Protein AF-A0A9P9BT85-F1 (afdb_monomer)

Secondary structure (DSSP, 8-state):
-EEEEEE-SS-EEEEEES-HHHHHHHHH-TTS-GGGTBSSS--EE-TT-TTSSPPEEPPHHHHHHHHS---HHHHHHHHHHHSB-

pLDDT: mean 86.99, std 7.25, range [60.41, 92.62]

Nearest PDB structures (foldseek):
  2wbm-assembly1_A  TM=7.645E-01  e=8.125E-03  Methanothermobacter thermautotrophicus str. Delta H

Organism: NCBI:txid1682393

InterPro domains:
  IPR019783 Ribosome maturation protein SDO1/SBDS, N-terminal [PF01172] (1-85)
  IPR036786 Ribosome maturation protein SBDS, N-terminal domain superfamily [G3DSA:3.30.1250.10] (1-85)
  IPR036786 Ribosome maturation protein SBDS, N-terminal domain superfamily [SSF89895] (2-84)

Foldseek 3Di:
DDKWWDDFDQWIKIWAWPDPVLLVVCVVPVVRDPVVTTPDLFIWTDSPVPDPDDTDTQDLVNCCVGPVGSPSVVSVVVSSVRTDD

Solvent-accessible surface area (backbone atoms only — not comparable to full-atom values): 4961 Å² total; per-residue (Å²): 129,50,48,32,43,24,81,55,90,90,50,30,37,38,37,44,29,72,31,70,67,55,47,56,46,29,76,77,39,80,84,55,62,65,78,79,22,34,64,50,98,55,53,28,29,32,84,75,61,56,96,76,69,78,71,43,76,61,49,53,69,57,34,30,72,74,72,72,42,61,52,62,72,61,52,50,51,50,37,69,71,73,27,46,113

Radius of gyration: 12.07 Å; Cα contacts (8 Å, |Δi|>4): 134; chains: 1; bounding box: 28×19×32 Å

Structure (mmCIF, N/CA/C/O backbone):
data_AF-A0A9P9BT85-F1
#
_entry.id   AF-A0A9P9BT85-F1
#
loop_
_atom_site.group_PDB
_atom_site.id
_atom_site.type_symbol
_atom_site.label_atom_id
_atom_site.label_alt_id
_atom_site.label_comp_id
_atom_site.label_asym_id
_atom_site.label_entity_id
_atom_site.label_seq_id
_atom_site.pdbx_PDB_ins_code
_atom_site.Cartn_x
_atom_site.Cartn_y
_atom_site.Cartn_z
_atom_site.occupancy
_atom_site.B_iso_or_equiv
_atom_site.auth_seq_id
_atom_site.auth_comp_id
_atom_site.auth_asym_id
_atom_site.auth_atom_id
_atom_site.pdbx_PDB_model_num
ATOM 1 N N . GLN A 1 1 ? -17.356 3.339 -2.925 1.00 69.19 1 GLN A N 1
ATOM 2 C CA . GLN A 1 1 ? -16.023 2.715 -2.879 1.00 69.19 1 GLN A CA 1
ATOM 3 C C . GLN A 1 1 ? -15.036 3.789 -2.472 1.00 69.19 1 GLN A C 1
ATOM 5 O O . GLN A 1 1 ? -14.974 4.825 -3.129 1.00 69.19 1 GLN A O 1
ATOM 10 N N . THR A 1 2 ? -14.371 3.592 -1.343 1.00 87.81 2 THR A N 1
ATOM 11 C CA . THR A 1 2 ? -13.370 4.528 -0.830 1.00 87.81 2 THR A CA 1
ATOM 12 C C . THR A 1 2 ? -12.042 4.189 -1.494 1.00 87.81 2 THR A C 1
ATOM 14 O O . THR A 1 2 ? -11.750 3.012 -1.688 1.00 87.81 2 THR A O 1
ATOM 17 N N . LYS A 1 3 ? -11.236 5.177 -1.876 1.00 88.25 3 LYS A N 1
ATOM 18 C CA . LYS A 1 3 ? -9.917 4.921 -2.464 1.00 88.25 3 LYS A CA 1
ATOM 19 C C . LYS A 1 3 ? -8.865 5.723 -1.725 1.00 88.25 3 LYS A C 1
ATOM 21 O O . LYS A 1 3 ? -9.094 6.883 -1.433 1.00 88.25 3 LYS A O 1
ATOM 26 N N . VAL A 1 4 ? -7.729 5.105 -1.450 1.00 90.81 4 VAL A N 1
ATOM 27 C CA . VAL A 1 4 ? -6.561 5.787 -0.903 1.00 90.81 4 VAL A CA 1
ATOM 28 C C . VAL A 1 4 ? -5.640 6.092 -2.061 1.00 90.81 4 VAL A C 1
ATOM 30 O O . VAL A 1 4 ? -5.187 5.174 -2.742 1.00 90.81 4 VAL A O 1
ATOM 33 N N . HIS A 1 5 ? -5.385 7.372 -2.300 1.00 90.31 5 HIS A N 1
ATOM 34 C CA . HIS A 1 5 ? -4.428 7.834 -3.294 1.00 90.31 5 HIS A CA 1
ATOM 35 C C . HIS A 1 5 ? -3.125 8.225 -2.610 1.00 90.31 5 HIS A C 1
ATOM 37 O O . HIS A 1 5 ? -3.101 9.037 -1.686 1.00 90.31 5 HIS A O 1
ATOM 43 N N . TYR A 1 6 ? -2.029 7.645 -3.075 1.00 91.69 6 TYR A N 1
ATOM 44 C CA . TYR A 1 6 ? -0.686 8.001 -2.667 1.00 91.69 6 TYR A CA 1
ATOM 45 C C . TYR A 1 6 ? 0.083 8.517 -3.874 1.00 91.69 6 TYR A C 1
ATOM 47 O O . TYR A 1 6 ? 0.258 7.822 -4.876 1.00 91.69 6 TYR A O 1
ATOM 55 N N . LYS A 1 7 ? 0.550 9.756 -3.760 1.00 90.56 7 LYS A N 1
ATOM 56 C CA . LYS A 1 7 ? 1.384 10.388 -4.771 1.00 90.56 7 LYS A CA 1
ATOM 57 C C . LYS A 1 7 ? 2.838 9.991 -4.529 1.00 90.56 7 LYS A C 1
ATOM 59 O O . LYS A 1 7 ? 3.450 10.464 -3.569 1.00 90.56 7 LYS A O 1
ATOM 64 N N . GLY A 1 8 ? 3.355 9.102 -5.371 1.00 86.81 8 GLY A N 1
ATOM 65 C CA . GLY A 1 8 ? 4.755 8.701 -5.358 1.00 86.81 8 GLY A CA 1
ATOM 66 C C . GLY A 1 8 ? 5.668 9.754 -5.992 1.00 86.81 8 GLY A C 1
ATOM 67 O O . GLY A 1 8 ? 5.269 10.902 -6.222 1.00 86.81 8 GLY A O 1
ATOM 68 N N . LYS A 1 9 ? 6.925 9.387 -6.248 1.00 85.19 9 LYS A N 1
ATOM 69 C CA . LYS A 1 9 ? 7.885 10.269 -6.930 1.00 85.19 9 LYS A CA 1
ATOM 70 C C . LYS A 1 9 ? 7.662 10.211 -8.435 1.00 85.19 9 LYS A C 1
ATOM 72 O O . LYS A 1 9 ? 7.479 11.246 -9.083 1.00 85.19 9 LYS A O 1
ATOM 77 N N . GLU A 1 10 ? 7.681 9.005 -8.988 1.00 83.94 10 GLU A N 1
ATOM 78 C CA . GLU A 1 10 ? 7.531 8.778 -10.421 1.00 83.94 10 GLU A CA 1
ATOM 79 C C . GLU A 1 10 ? 6.125 8.334 -10.804 1.00 83.94 10 GLU A C 1
ATOM 81 O O . GLU A 1 10 ? 5.671 8.729 -11.877 1.00 83.94 10 GLU A O 1
ATOM 86 N N . GLU A 1 11 ? 5.412 7.629 -9.926 1.00 88.38 11 GLU A N 1
ATOM 87 C CA . GLU A 1 11 ? 4.093 7.070 -10.223 1.00 88.38 11 GLU A CA 1
ATOM 88 C C . GLU A 1 11 ? 3.084 7.341 -9.097 1.00 88.38 11 GLU A C 1
ATOM 90 O O . GLU A 1 11 ? 3.436 7.519 -7.931 1.00 88.38 11 GLU A O 1
ATOM 95 N N . ASP A 1 12 ? 1.804 7.376 -9.454 1.00 89.88 12 ASP A N 1
ATOM 96 C CA . ASP A 1 12 ? 0.704 7.591 -8.516 1.00 89.88 12 ASP A CA 1
ATOM 97 C C . ASP A 1 12 ? -0.003 6.269 -8.241 1.00 89.88 12 ASP A C 1
ATOM 99 O O . ASP A 1 12 ? -0.447 5.601 -9.178 1.00 89.88 12 ASP A O 1
ATOM 103 N N . PHE A 1 13 ? -0.169 5.949 -6.961 1.00 91.00 13 PHE A N 1
ATOM 104 C CA . PHE A 1 13 ? -0.689 4.674 -6.491 1.00 91.00 13 PHE A CA 1
ATOM 105 C C . PHE A 1 13 ? -2.075 4.826 -5.881 1.00 91.00 13 PHE A C 1
ATOM 107 O O . PHE A 1 13 ? -2.348 5.778 -5.148 1.00 91.00 13 PHE A O 1
ATOM 114 N N . ILE A 1 14 ? -2.956 3.872 -6.159 1.00 90.62 14 ILE A N 1
ATOM 115 C CA . ILE A 1 14 ? -4.312 3.831 -5.626 1.00 90.62 14 ILE A CA 1
ATOM 116 C C . ILE A 1 14 ? -4.605 2.451 -5.054 1.00 90.62 14 ILE A C 1
ATOM 118 O O . ILE A 1 14 ? -4.310 1.425 -5.664 1.00 90.62 14 ILE A O 1
ATOM 122 N N . ILE A 1 15 ? -5.238 2.439 -3.884 1.00 91.06 15 ILE A N 1
ATOM 123 C CA . ILE A 1 15 ? -5.798 1.235 -3.270 1.00 91.06 15 ILE A CA 1
ATOM 124 C C . ILE A 1 15 ? -7.278 1.465 -3.017 1.00 91.06 15 ILE A C 1
ATOM 126 O O . ILE A 1 15 ? -7.680 2.523 -2.534 1.00 91.06 15 ILE A O 1
ATOM 130 N N . PHE A 1 16 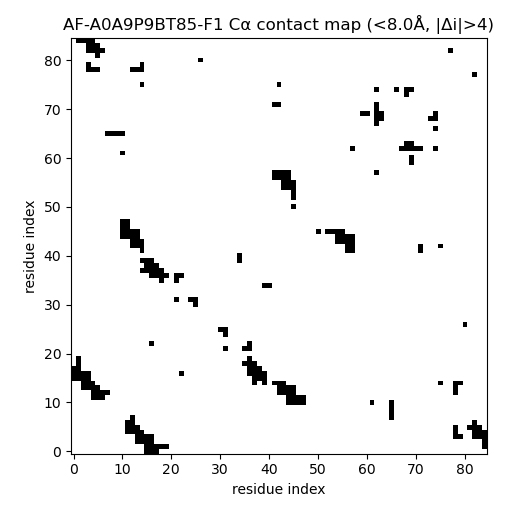? -8.095 0.465 -3.326 1.00 89.94 16 PHE A N 1
ATOM 131 C CA . PHE A 1 16 ? -9.527 0.509 -3.065 1.00 89.94 16 PHE A CA 1
ATOM 132 C C . PHE A 1 16 ? -9.839 -0.126 -1.718 1.00 89.94 16 PHE A C 1
ATOM 134 O O . P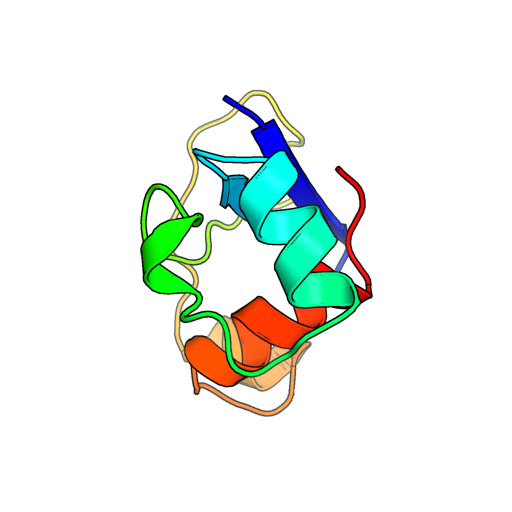HE A 1 16 ? -9.430 -1.252 -1.436 1.00 89.94 16 PHE A O 1
ATOM 141 N N . LEU A 1 17 ? -10.594 0.600 -0.906 1.00 90.56 17 LEU A N 1
ATOM 142 C CA . LEU A 1 17 ? -11.114 0.149 0.370 1.00 90.56 17 LEU A CA 1
ATOM 143 C C . LEU A 1 17 ? -12.606 -0.158 0.229 1.00 90.56 17 LEU A C 1
ATOM 145 O O . LEU A 1 17 ? -13.377 0.674 -0.267 1.00 90.56 17 LEU A O 1
ATOM 149 N N . ASP A 1 18 ? -13.000 -1.335 0.704 1.00 90.25 18 ASP A N 1
ATOM 150 C CA . ASP A 1 18 ? -14.408 -1.699 0.866 1.00 90.25 18 ASP A CA 1
ATOM 151 C C . ASP A 1 18 ? -14.974 -1.167 2.184 1.00 90.25 18 ASP A C 1
ATOM 153 O O . ASP A 1 18 ? -16.128 -0.743 2.222 1.00 90.25 18 ASP A O 1
ATOM 157 N N . ASP A 1 19 ? -14.152 -1.103 3.237 1.00 89.25 19 ASP A N 1
ATOM 158 C CA . ASP A 1 19 ? -14.600 -0.708 4.572 1.00 89.25 19 ASP A CA 1
ATOM 159 C C . ASP A 1 19 ? -13.689 0.368 5.195 1.00 89.25 19 ASP A C 1
ATOM 161 O O . ASP A 1 19 ? -12.545 0.131 5.594 1.00 89.25 19 ASP A O 1
ATOM 165 N N . LEU A 1 20 ? -14.216 1.594 5.285 1.00 88.62 20 LEU A N 1
ATOM 166 C CA . LEU A 1 20 ? -13.518 2.731 5.895 1.00 88.62 20 LEU A CA 1
ATOM 167 C C . LEU A 1 20 ? -13.413 2.588 7.423 1.00 88.62 20 LEU A C 1
ATOM 169 O O . LEU A 1 20 ? -12.456 3.074 8.026 1.00 88.62 20 LEU A O 1
ATOM 173 N N . GLU A 1 21 ? -14.397 1.969 8.073 1.00 89.88 21 GLU A N 1
ATOM 174 C CA . GLU A 1 21 ? -14.401 1.805 9.527 1.00 89.88 21 GLU A CA 1
ATOM 175 C C . GLU A 1 21 ? -13.327 0.808 9.956 1.00 89.88 21 GLU A C 1
ATOM 177 O O . GLU A 1 21 ? -12.590 1.061 10.912 1.00 89.88 21 GLU A O 1
ATOM 182 N N . ALA A 1 22 ? -13.185 -0.289 9.214 1.00 89.75 22 ALA A N 1
ATOM 183 C CA . ALA A 1 22 ? -12.117 -1.255 9.412 1.00 89.75 22 ALA A CA 1
ATOM 184 C C . ALA A 1 22 ? -10.733 -0.653 9.117 1.00 89.75 22 ALA A C 1
ATOM 186 O O . ALA A 1 22 ? -9.806 -0.898 9.887 1.00 89.75 22 ALA A O 1
ATOM 187 N N . TYR A 1 23 ? -10.602 0.215 8.106 1.00 90.31 23 TYR A N 1
ATOM 188 C CA . TYR A 1 23 ? -9.375 0.993 7.887 1.00 90.31 23 TYR A CA 1
ATOM 189 C C . TYR A 1 23 ? -9.046 1.916 9.072 1.00 90.31 23 TYR A C 1
ATOM 191 O O . TYR A 1 23 ? -7.916 1.917 9.556 1.00 90.31 23 TYR A O 1
ATOM 199 N N . LYS A 1 24 ? -10.025 2.661 9.603 1.00 89.88 24 LYS A N 1
ATOM 200 C CA . LYS A 1 24 ? -9.827 3.513 10.793 1.00 89.88 24 LYS A CA 1
ATOM 201 C C . LYS A 1 24 ? -9.445 2.700 12.031 1.00 89.88 24 LYS A C 1
ATOM 203 O O . LYS A 1 24 ? -8.594 3.126 12.811 1.00 89.88 24 LYS A O 1
ATOM 208 N N . LYS A 1 25 ? -10.045 1.518 12.207 1.00 91.50 25 LYS A N 1
AT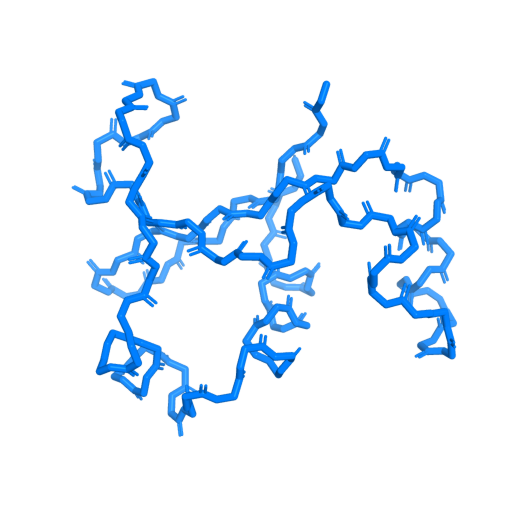OM 209 C CA . LYS A 1 25 ? -9.632 0.566 13.247 1.00 91.50 25 LYS A CA 1
ATOM 210 C C . LYS A 1 25 ? -8.198 0.115 13.019 1.00 91.50 25 LYS A C 1
ATOM 212 O O . LYS A 1 25 ? -7.421 0.182 13.959 1.00 91.50 25 LYS A O 1
ATOM 217 N N . TRP A 1 26 ? -7.832 -0.244 11.789 1.00 92.06 26 TRP A N 1
ATOM 218 C CA . TRP A 1 26 ? -6.472 -0.642 11.434 1.00 92.06 26 TRP A CA 1
ATOM 219 C C . TRP A 1 26 ? -5.432 0.458 11.697 1.00 92.06 26 TRP A C 1
ATOM 221 O O . TRP A 1 26 ? -4.328 0.176 12.158 1.00 92.06 26 TRP A O 1
ATOM 231 N N . GLN A 1 27 ? -5.780 1.728 11.466 1.00 88.06 27 GLN A N 1
ATOM 232 C CA . GLN A 1 27 ? -4.909 2.858 11.807 1.00 88.06 27 GLN A CA 1
ATOM 233 C C . GLN A 1 27 ? -4.565 2.900 13.305 1.00 88.06 27 GLN A C 1
ATOM 235 O O . GLN A 1 27 ? -3.463 3.317 13.652 1.00 88.06 27 GLN A O 1
ATOM 240 N N . SER A 1 28 ? -5.478 2.453 14.174 1.00 89.31 28 SER A N 1
ATOM 241 C CA . SER A 1 28 ? -5.255 2.366 15.626 1.00 89.31 28 SER A CA 1
ATOM 242 C C . SER A 1 28 ? -4.699 1.006 16.070 1.00 89.31 28 SER A C 1
ATOM 244 O O . SER A 1 28 ? -3.918 0.945 17.015 1.00 89.31 28 SER A O 1
ATOM 246 N N . ASP A 1 29 ? -5.087 -0.077 15.395 1.00 89.12 29 ASP A N 1
ATOM 247 C CA . ASP A 1 29 ? -4.733 -1.461 15.703 1.00 89.12 29 ASP A CA 1
ATOM 248 C C . ASP A 1 29 ? -4.234 -2.189 14.446 1.00 89.12 29 ASP A C 1
ATOM 250 O O . ASP A 1 29 ? -5.002 -2.625 13.587 1.00 89.12 29 ASP A O 1
ATOM 254 N N . LYS A 1 30 ? -2.914 -2.364 14.347 1.00 85.19 30 LYS A N 1
ATOM 255 C CA . LYS A 1 30 ? -2.265 -2.999 13.189 1.00 85.19 30 LYS A CA 1
ATOM 256 C C . LYS A 1 30 ? -2.451 -4.524 13.129 1.00 85.19 30 LYS A C 1
ATOM 258 O O . LYS A 1 30 ? -1.901 -5.147 12.223 1.00 85.19 30 LYS A O 1
ATOM 263 N N . SER A 1 31 ? -3.203 -5.131 14.053 1.00 88.06 31 SER A N 1
ATOM 264 C CA . SER A 1 31 ? -3.504 -6.572 14.045 1.00 88.06 31 SER A CA 1
ATOM 265 C C . SER A 1 31 ? -4.641 -6.918 13.081 1.00 88.06 31 SER A C 1
ATOM 267 O O . SER A 1 31 ? -4.830 -8.089 12.750 1.00 88.06 31 SER A O 1
ATOM 269 N N . VAL A 1 32 ? -5.407 -5.919 12.625 1.00 88.12 32 VAL A N 1
ATOM 270 C CA . VAL A 1 32 ? -6.474 -6.107 11.635 1.00 88.12 32 VAL A CA 1
ATOM 271 C C . VAL A 1 32 ? -5.862 -6.501 10.280 1.00 88.12 32 VAL A C 1
ATOM 273 O O . VAL A 1 32 ? -5.040 -5.754 9.746 1.00 88.12 32 VAL A O 1
ATOM 276 N N . PRO A 1 33 ? -6.264 -7.637 9.677 1.00 88.94 33 PRO A N 1
ATOM 277 C CA . PRO A 1 33 ? -5.774 -8.034 8.364 1.00 88.94 33 PRO A CA 1
ATOM 278 C C . PRO A 1 33 ? -6.188 -7.033 7.286 1.00 88.94 33 PRO A C 1
ATOM 280 O O . PRO A 1 33 ? -7.356 -6.668 7.172 1.00 88.94 33 PRO A O 1
ATOM 283 N N . LEU A 1 34 ? -5.239 -6.652 6.440 1.00 88.75 34 LEU A N 1
ATOM 284 C CA . LEU A 1 34 ? -5.462 -5.751 5.309 1.00 88.75 34 LEU A CA 1
ATOM 285 C C . LEU A 1 34 ? -6.545 -6.278 4.343 1.00 88.75 34 LEU A C 1
ATOM 287 O O . LEU A 1 34 ? -7.419 -5.534 3.906 1.00 88.75 34 LEU A O 1
ATOM 291 N N . ALA A 1 35 ? -6.559 -7.591 4.094 1.00 87.06 35 ALA A N 1
ATOM 292 C CA . ALA A 1 35 ? -7.553 -8.261 3.249 1.00 87.06 35 ALA A CA 1
ATOM 293 C C . ALA A 1 35 ? -9.008 -8.135 3.747 1.00 87.06 35 ALA A C 1
ATOM 295 O O . ALA A 1 35 ? -9.931 -8.458 3.008 1.00 87.06 35 ALA A O 1
ATOM 296 N N . HIS A 1 36 ? -9.229 -7.692 4.989 1.00 87.38 36 HIS A N 1
ATOM 297 C CA . HIS A 1 36 ? -10.570 -7.544 5.558 1.00 87.38 36 HIS A CA 1
ATOM 298 C C . HIS A 1 36 ? -11.271 -6.252 5.117 1.00 87.38 36 HIS A C 1
ATOM 300 O O . HIS A 1 36 ? -12.491 -6.166 5.210 1.00 87.38 36 HIS A O 1
ATOM 306 N N . PHE A 1 37 ? -10.510 -5.244 4.682 1.00 89.69 37 PHE A N 1
ATOM 307 C CA . PHE A 1 37 ? -11.044 -3.919 4.352 1.00 89.69 37 PHE A CA 1
ATOM 308 C C . PHE A 1 37 ? -10.552 -3.365 3.013 1.00 8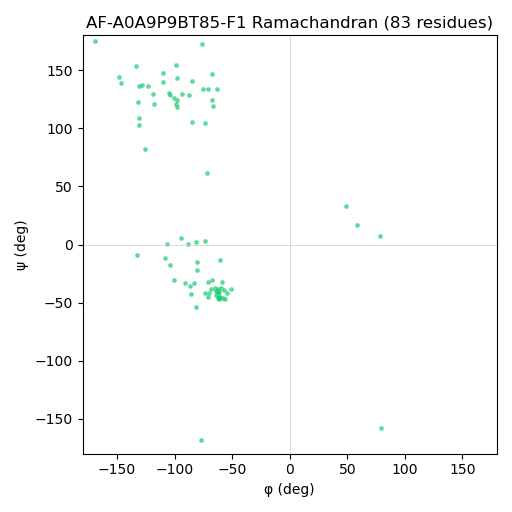9.69 37 PHE A C 1
ATOM 310 O O . PHE A 1 37 ? -11.074 -2.356 2.536 1.00 89.69 37 PHE A O 1
ATOM 317 N N . ILE A 1 38 ? -9.572 -4.020 2.391 1.00 90.38 38 ILE A N 1
ATOM 318 C CA . ILE A 1 38 ? -9.110 -3.733 1.035 1.00 90.38 38 ILE A CA 1
ATOM 319 C C . ILE A 1 38 ? -9.951 -4.535 0.039 1.00 90.38 38 ILE A C 1
ATOM 321 O O . ILE A 1 38 ? -10.070 -5.750 0.164 1.00 90.38 38 ILE A O 1
ATOM 325 N N . SER A 1 39 ? -10.489 -3.852 -0.971 1.00 85.56 39 SER A N 1
ATOM 326 C CA . SER A 1 39 ? -11.43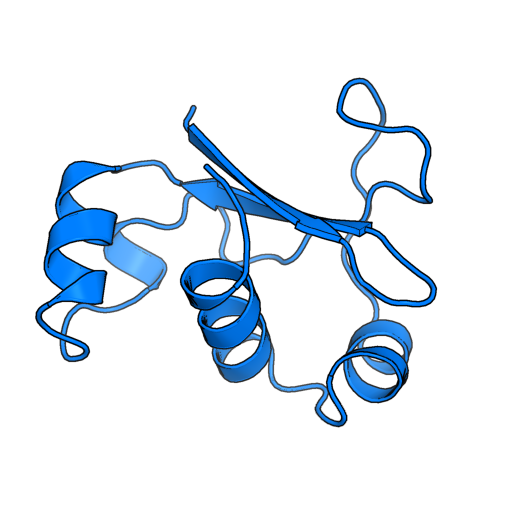6 -4.428 -1.933 1.00 85.56 39 SER A CA 1
ATOM 327 C C . SER A 1 39 ? -10.791 -5.384 -2.931 1.00 85.56 39 SER A C 1
ATOM 329 O O . SER A 1 39 ? -11.297 -6.465 -3.223 1.00 85.56 39 SER A O 1
ATOM 331 N N . ALA A 1 40 ? -9.615 -5.011 -3.422 1.00 79.62 40 ALA A N 1
ATOM 332 C CA . ALA A 1 40 ? -8.751 -5.879 -4.198 1.00 79.62 40 ALA A CA 1
ATOM 333 C C . ALA A 1 40 ? -7.361 -5.745 -3.599 1.00 79.62 40 ALA A C 1
ATOM 335 O O . ALA A 1 40 ? -6.849 -4.630 -3.515 1.00 79.62 40 ALA A O 1
ATOM 336 N N . PHE A 1 41 ? -6.772 -6.858 -3.162 1.00 83.19 41 PHE A N 1
ATOM 337 C CA . PHE A 1 41 ? -5.413 -6.904 -2.619 1.00 83.19 41 PHE A CA 1
ATOM 338 C C . PHE A 1 41 ? -4.384 -6.707 -3.743 1.00 83.19 41 PHE A C 1
ATOM 340 O O . PHE A 1 41 ? -3.643 -7.612 -4.105 1.00 83.19 41 PHE A O 1
ATOM 347 N N . LYS A 1 42 ? -4.465 -5.544 -4.382 1.00 86.12 42 LYS A N 1
ATOM 348 C CA . LYS A 1 42 ? -3.775 -5.134 -5.596 1.00 86.12 42 LYS A CA 1
ATOM 349 C C . LYS A 1 42 ? -3.491 -3.649 -5.482 1.00 86.12 42 LYS A C 1
ATOM 351 O O . LYS A 1 42 ? -4.331 -2.871 -5.023 1.00 86.12 42 LYS A O 1
ATOM 356 N N . ILE A 1 43 ? -2.300 -3.274 -5.916 1.00 90.62 43 ILE A N 1
ATOM 357 C CA . ILE A 1 43 ? -1.861 -1.888 -5.952 1.00 90.62 43 ILE A CA 1
ATOM 358 C C . ILE A 1 43 ? -2.067 -1.406 -7.379 1.00 90.62 43 ILE A C 1
ATOM 360 O O . ILE A 1 43 ? -1.509 -1.974 -8.315 1.00 90.62 43 ILE A O 1
ATOM 364 N N . PHE A 1 44 ? -2.871 -0.364 -7.541 1.00 90.62 44 PHE A N 1
ATOM 365 C CA . PHE A 1 44 ? -3.150 0.202 -8.848 1.00 90.62 44 PHE A CA 1
ATOM 366 C C . PHE A 1 44 ? -2.278 1.422 -9.104 1.00 90.62 44 PHE A C 1
ATOM 368 O O . PHE A 1 44 ? -2.056 2.219 -8.194 1.00 90.62 44 PHE A O 1
ATOM 375 N N . ILE A 1 45 ? -1.833 1.603 -10.341 1.00 90.06 45 ILE A N 1
ATOM 376 C CA . ILE A 1 45 ? -1.155 2.813 -10.802 1.00 90.06 45 ILE A CA 1
ATOM 377 C C . ILE A 1 45 ? -2.043 3.586 -11.772 1.00 90.06 45 ILE A C 1
ATOM 379 O O . ILE A 1 45 ? -2.844 3.008 -12.505 1.00 90.06 45 ILE A O 1
ATOM 383 N N . THR A 1 46 ? -1.921 4.914 -11.756 1.00 85.12 46 THR A N 1
ATOM 384 C CA . THR A 1 46 ? -2.717 5.798 -12.634 1.00 85.12 46 THR A CA 1
ATOM 385 C C . THR A 1 46 ? -1.925 6.417 -13.779 1.00 85.12 46 THR A C 1
ATOM 387 O O . THR A 1 46 ? -2.478 7.226 -14.520 1.00 85.12 46 THR A O 1
ATOM 390 N N . HIS A 1 47 ? -0.627 6.116 -13.903 1.00 80.50 47 HIS A N 1
ATOM 391 C CA . HIS A 1 47 ? 0.274 6.742 -14.883 1.00 80.50 47 HIS A CA 1
ATOM 392 C C . HIS A 1 47 ? 0.186 8.280 -14.909 1.00 80.50 47 HIS A C 1
ATOM 394 O O . HIS A 1 47 ? 0.267 8.908 -15.966 1.00 80.50 47 HIS A O 1
ATOM 400 N N . LYS A 1 48 ? -0.065 8.900 -13.744 1.00 72.12 48 LYS A N 1
ATOM 401 C CA . LYS A 1 48 ? -0.301 10.347 -13.586 1.00 72.12 48 LYS A CA 1
ATOM 402 C C . LYS A 1 48 ? -1.489 10.900 -14.393 1.00 72.12 48 LYS A C 1
ATOM 404 O O . LYS A 1 48 ? -1.619 12.115 -14.532 1.00 72.12 48 LY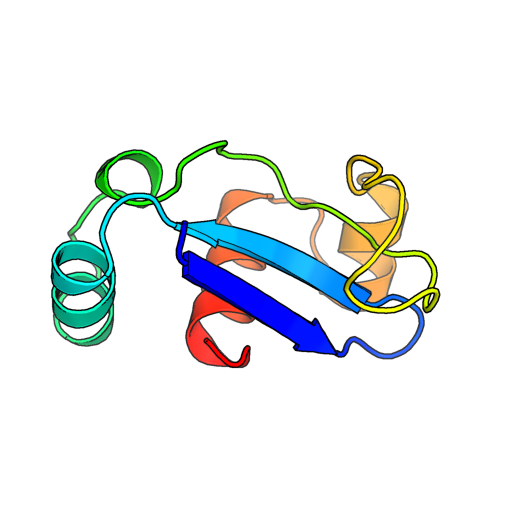S A O 1
ATOM 409 N N . GLN A 1 49 ? -2.395 10.047 -14.877 1.00 67.81 49 GLN A N 1
ATOM 410 C CA . GLN A 1 49 ? -3.637 10.453 -15.549 1.00 67.81 49 GLN A CA 1
ATOM 411 C C . GLN A 1 49 ? -4.759 10.832 -14.566 1.00 67.81 49 GLN A C 1
ATOM 413 O O . GLN A 1 49 ? -5.854 11.217 -14.975 1.00 67.81 49 GLN A O 1
ATOM 418 N N . GLY A 1 50 ? -4.486 10.792 -13.260 1.00 62.78 50 GLY A N 1
ATOM 419 C CA . GLY A 1 50 ? -5.430 11.180 -12.220 1.00 62.78 50 GLY A CA 1
ATOM 420 C C . GLY A 1 50 ? -6.465 10.094 -11.921 1.00 62.78 50 GLY A C 1
ATOM 421 O O . GLY A 1 50 ? -6.257 8.906 -12.139 1.00 62.78 50 GLY A O 1
ATOM 422 N N . ASN A 1 51 ? -7.599 10.498 -11.351 1.00 60.41 51 ASN A N 1
ATOM 423 C CA . ASN A 1 51 ? -8.584 9.578 -10.779 1.00 60.41 51 ASN A CA 1
ATOM 424 C C . ASN A 1 51 ? -9.648 9.051 -11.759 1.00 60.41 51 ASN A C 1
ATOM 426 O O . ASN A 1 51 ? -10.548 8.330 -11.321 1.00 60.41 51 ASN A O 1
ATOM 430 N N . GLN A 1 52 ? -9.589 9.448 -13.029 1.00 60.44 52 GLN A N 1
ATOM 431 C CA . GLN A 1 52 ? -10.546 9.080 -14.072 1.00 60.44 52 GLN A CA 1
ATOM 432 C C . GLN A 1 52 ? -9.772 8.472 -15.245 1.00 60.44 52 GLN A C 1
ATOM 434 O O . GLN A 1 52 ? -9.437 9.160 -16.202 1.00 60.44 52 GLN A O 1
ATOM 439 N N . GLY A 1 53 ? -9.448 7.185 -15.139 1.00 66.19 53 GLY A N 1
ATOM 440 C CA . GLY A 1 53 ? -8.653 6.470 -16.132 1.00 66.19 53 GLY A CA 1
ATOM 441 C C . GLY A 1 53 ? -8.667 4.966 -15.892 1.00 66.19 53 GLY A C 1
ATOM 442 O O . GLY A 1 53 ? -9.254 4.487 -14.919 1.00 66.19 53 GLY A O 1
ATOM 443 N N . GLN A 1 54 ? -8.045 4.226 -16.806 1.00 71.44 54 GLN A N 1
ATOM 444 C CA . GLN A 1 54 ? -7.795 2.804 -16.615 1.00 71.44 54 GLN A CA 1
ATOM 445 C C . GLN A 1 54 ? -6.711 2.651 -15.544 1.00 71.44 54 GLN A C 1
ATOM 447 O O . GLN A 1 54 ? -5.729 3.390 -15.534 1.00 71.44 54 GLN A O 1
ATOM 452 N N . PHE A 1 55 ? -6.949 1.746 -14.604 1.00 82.81 55 PHE A N 1
ATOM 453 C CA . PHE A 1 55 ? -6.000 1.440 -13.549 1.00 82.81 55 PHE A CA 1
ATOM 454 C C . PHE A 1 55 ? -5.232 0.190 -13.943 1.00 82.81 55 PHE A C 1
ATOM 456 O O . PHE A 1 55 ? -5.848 -0.852 -14.183 1.00 82.81 55 PHE A O 1
ATOM 463 N N . ASP A 1 56 ? -3.911 0.299 -13.974 1.00 86.75 56 ASP A N 1
ATOM 464 C CA . ASP A 1 56 ? -3.025 -0.832 -14.218 1.00 86.75 56 ASP A CA 1
ATOM 465 C C . ASP A 1 56 ? -2.468 -1.371 -12.904 1.00 86.75 56 ASP A C 1
ATOM 467 O O . ASP A 1 56 ? -2.401 -0.668 -11.895 1.00 86.75 56 ASP A O 1
ATOM 471 N N . ASP A 1 57 ? -2.105 -2.648 -12.904 1.00 89.38 57 ASP A N 1
ATOM 472 C CA . ASP A 1 57 ? -1.497 -3.302 -11.749 1.00 89.38 57 ASP A CA 1
ATOM 473 C C . ASP A 1 57 ? -0.031 -2.858 -11.620 1.00 89.38 57 ASP A C 1
ATOM 475 O O . ASP A 1 57 ? 0.718 -2.817 -12.605 1.00 89.38 57 ASP A O 1
ATOM 479 N N . ALA A 1 58 ? 0.389 -2.496 -10.409 1.00 89.94 58 ALA A N 1
ATOM 480 C CA . ALA A 1 58 ? 1.749 -2.049 -10.166 1.00 89.94 58 ALA A CA 1
ATOM 481 C C . ALA A 1 58 ? 2.740 -3.203 -10.378 1.00 89.94 58 ALA A C 1
ATOM 483 O O . ALA A 1 58 ? 2.736 -4.209 -9.670 1.00 89.94 58 ALA A O 1
ATOM 484 N N . SER A 1 59 ? 3.660 -3.039 -11.326 1.00 91.12 59 SER A N 1
ATOM 485 C CA . SER A 1 59 ? 4.726 -4.019 -11.536 1.00 91.12 59 SER A CA 1
ATOM 486 C C . SER A 1 59 ? 5.700 -4.035 -10.355 1.00 91.12 59 SER A C 1
ATOM 488 O O . SER A 1 59 ? 6.027 -2.988 -9.801 1.00 91.12 59 SER A O 1
ATOM 490 N N . LYS A 1 60 ? 6.267 -5.205 -10.023 1.00 91.06 60 LYS A N 1
ATOM 491 C CA . LYS A 1 60 ? 7.277 -5.347 -8.949 1.00 91.06 60 LYS A CA 1
ATOM 492 C C . LYS A 1 60 ? 8.440 -4.360 -9.078 1.00 91.06 60 LYS A C 1
ATOM 494 O O . LYS A 1 60 ? 8.880 -3.805 -8.081 1.00 91.06 60 LYS A O 1
ATOM 499 N N . ALA A 1 61 ? 8.890 -4.104 -10.308 1.00 91.19 61 ALA A N 1
ATOM 500 C CA . ALA A 1 61 ? 9.934 -3.123 -10.586 1.00 91.19 61 ALA A CA 1
ATOM 501 C C . ALA A 1 61 ? 9.514 -1.694 -10.200 1.00 91.19 61 ALA A C 1
ATOM 503 O O . ALA A 1 61 ? 10.315 -0.949 -9.646 1.00 91.19 61 ALA A O 1
ATOM 504 N N . THR A 1 62 ? 8.263 -1.308 -10.458 1.00 90.56 62 THR A N 1
ATOM 505 C CA . THR A 1 62 ? 7.713 -0.012 -10.038 1.00 90.56 62 THR A CA 1
ATOM 506 C C . THR A 1 62 ? 7.676 0.086 -8.516 1.00 90.56 62 THR A C 1
ATOM 508 O O . THR A 1 62 ? 8.098 1.094 -7.958 1.00 90.56 62 THR A O 1
ATOM 511 N N . LEU A 1 63 ? 7.241 -0.985 -7.844 1.00 92.06 63 LEU A N 1
ATOM 512 C CA . LEU A 1 63 ? 7.202 -1.049 -6.383 1.00 92.06 63 LEU A CA 1
ATOM 513 C C . LEU A 1 63 ? 8.602 -0.913 -5.762 1.00 92.06 63 LEU A C 1
ATOM 515 O O . LEU A 1 63 ? 8.800 -0.091 -4.870 1.00 92.06 63 LEU A O 1
ATOM 519 N N . GLU A 1 64 ? 9.593 -1.644 -6.278 1.00 91.81 64 GLU A N 1
ATOM 520 C CA . GLU A 1 64 ? 10.980 -1.548 -5.805 1.00 91.81 64 GLU A CA 1
ATOM 521 C C . GLU A 1 64 ? 11.594 -0.167 -6.047 1.00 91.81 64 GLU A C 1
ATOM 523 O O . GLU A 1 64 ? 12.272 0.346 -5.161 1.00 91.81 64 GLU A O 1
ATOM 528 N N . ASN A 1 65 ? 11.340 0.470 -7.194 1.00 90.94 65 ASN A N 1
ATOM 529 C CA . ASN A 1 65 ? 11.878 1.807 -7.467 1.00 90.94 65 ASN A CA 1
ATOM 530 C C . ASN A 1 65 ? 11.249 2.891 -6.572 1.00 90.94 65 ASN A C 1
ATOM 532 O O . ASN A 1 65 ? 11.950 3.789 -6.103 1.00 90.94 65 ASN A O 1
ATOM 536 N N . GLU A 1 66 ? 9.946 2.799 -6.298 1.00 90.31 66 GLU A N 1
ATOM 537 C CA . GLU A 1 66 ? 9.216 3.827 -5.546 1.00 90.31 66 GLU A CA 1
ATOM 538 C C . GLU A 1 66 ? 9.303 3.635 -4.027 1.00 9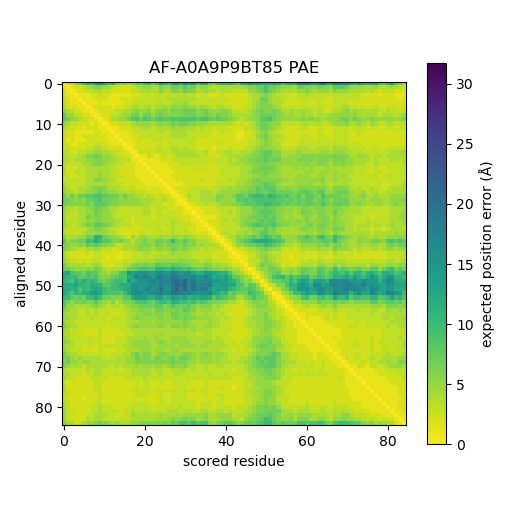0.31 66 GLU A C 1
ATOM 540 O O . GLU A 1 66 ? 9.515 4.600 -3.284 1.00 90.31 66 GLU A O 1
ATOM 545 N N . PHE A 1 67 ? 9.174 2.391 -3.560 1.00 91.00 67 PHE A N 1
ATOM 546 C CA . PHE A 1 67 ? 9.110 2.042 -2.138 1.00 91.00 67 PHE A CA 1
ATOM 547 C C . PHE A 1 67 ? 10.371 1.340 -1.621 1.00 91.00 67 PHE A C 1
ATOM 549 O O . PHE A 1 67 ? 10.530 1.202 -0.410 1.00 91.00 67 PHE A O 1
ATOM 556 N N . GLY A 1 68 ? 11.279 0.904 -2.500 1.00 90.44 68 GLY A N 1
ATOM 557 C CA . GLY A 1 68 ? 12.461 0.123 -2.115 1.00 90.44 68 GLY A CA 1
ATOM 558 C C . GLY A 1 68 ? 12.166 -1.354 -1.835 1.00 90.44 68 GLY A C 1
ATOM 559 O O . GLY A 1 68 ? 13.043 -2.068 -1.355 1.00 90.44 68 GLY A O 1
ATOM 560 N N . THR A 1 69 ? 10.940 -1.817 -2.099 1.00 92.06 69 THR A N 1
ATOM 561 C CA . THR A 1 69 ? 10.495 -3.196 -1.868 1.00 92.06 69 THR A CA 1
ATOM 562 C C . THR A 1 69 ? 9.455 -3.614 -2.906 1.00 92.06 69 THR A C 1
ATOM 564 O O . THR A 1 69 ? 8.618 -2.810 -3.307 1.00 92.06 69 THR A O 1
ATOM 567 N N . SER A 1 70 ? 9.476 -4.881 -3.326 1.00 90.19 70 SER A N 1
ATOM 568 C CA . SER A 1 70 ? 8.420 -5.492 -4.152 1.00 90.19 70 SER A CA 1
ATOM 569 C C . SER A 1 70 ? 7.369 -6.231 -3.321 1.00 90.19 70 SER A C 1
ATOM 571 O O . SER A 1 70 ? 6.486 -6.882 -3.878 1.00 90.19 70 SER A O 1
ATOM 573 N N . GLY A 1 71 ? 7.453 -6.143 -1.989 1.00 90.38 71 GLY A N 1
ATOM 574 C CA . GLY A 1 71 ? 6.471 -6.718 -1.078 1.00 90.38 71 GLY A CA 1
ATOM 575 C C . GLY A 1 71 ? 5.177 -5.908 -1.070 1.00 90.38 71 GLY A C 1
ATOM 576 O O . GLY A 1 71 ? 5.114 -4.855 -0.443 1.00 90.38 71 GLY A O 1
ATOM 577 N N . GLU A 1 72 ? 4.135 -6.425 -1.720 1.00 89.25 72 GLU A N 1
ATOM 578 C CA . GLU A 1 72 ? 2.827 -5.763 -1.841 1.00 89.25 72 GLU A CA 1
ATOM 579 C C . GLU A 1 72 ? 2.235 -5.374 -0.479 1.00 89.25 72 GLU A C 1
ATOM 581 O O . GLU A 1 72 ? 1.747 -4.263 -0.318 1.00 89.25 72 GLU A O 1
ATOM 586 N N . ASP A 1 73 ? 2.339 -6.248 0.526 1.00 89.50 73 ASP A N 1
ATOM 587 C CA . ASP A 1 73 ? 1.817 -6.000 1.877 1.00 89.50 73 ASP A CA 1
ATOM 588 C C . ASP A 1 73 ? 2.474 -4.775 2.542 1.00 89.50 73 ASP A C 1
ATOM 590 O O . ASP A 1 73 ? 1.799 -3.956 3.164 1.00 89.50 73 ASP A O 1
ATOM 594 N N . ASP A 1 74 ? 3.788 -4.616 2.364 1.00 91.50 74 ASP A N 1
ATOM 595 C CA . ASP A 1 74 ? 4.551 -3.494 2.917 1.00 91.50 74 ASP A CA 1
ATOM 596 C C . ASP A 1 74 ? 4.207 -2.188 2.192 1.00 91.50 74 ASP A C 1
ATOM 598 O O . ASP A 1 74 ? 3.883 -1.178 2.820 1.00 91.50 74 ASP A O 1
ATOM 602 N N . VAL A 1 75 ? 4.148 -2.239 0.859 1.00 92.62 75 VAL A N 1
ATOM 603 C CA . VAL A 1 75 ? 3.753 -1.090 0.039 1.00 92.62 75 VAL A CA 1
ATOM 604 C C . VAL A 1 75 ? 2.334 -0.631 0.366 1.00 92.62 75 VAL A C 1
ATOM 606 O O . VAL A 1 75 ? 2.095 0.566 0.538 1.00 92.62 75 VAL A O 1
ATOM 609 N N . ILE A 1 76 ? 1.394 -1.569 0.492 1.00 91.56 76 ILE A N 1
ATOM 610 C CA . ILE A 1 76 ? 0.010 -1.274 0.858 1.00 91.56 76 ILE A CA 1
ATOM 611 C C . ILE A 1 76 ? -0.025 -0.522 2.187 1.00 91.56 76 ILE A C 1
ATOM 613 O O . ILE A 1 76 ? -0.675 0.517 2.269 1.00 91.56 76 ILE A O 1
ATOM 617 N N . LYS A 1 77 ? 0.708 -0.980 3.208 1.00 91.19 77 LYS A N 1
ATOM 618 C CA . LYS A 1 77 ? 0.779 -0.285 4.505 1.00 91.19 77 LYS A CA 1
ATOM 619 C C . LYS A 1 77 ? 1.281 1.146 4.345 1.00 91.19 77 LYS A C 1
ATOM 621 O O . LYS A 1 77 ? 0.644 2.060 4.861 1.00 91.19 77 LYS A O 1
ATOM 626 N N . VAL A 1 78 ? 2.349 1.356 3.575 1.00 91.81 78 VAL A N 1
ATOM 627 C CA . VAL A 1 78 ? 2.899 2.697 3.327 1.00 91.81 78 VAL A CA 1
ATOM 628 C C . VAL A 1 78 ? 1.878 3.602 2.634 1.00 91.81 78 VAL A C 1
ATOM 630 O O . VAL A 1 78 ? 1.691 4.742 3.062 1.00 91.81 78 VAL A O 1
ATOM 633 N N . ILE A 1 79 ? 1.191 3.104 1.602 1.00 91.94 79 ILE A N 1
ATOM 634 C CA . ILE A 1 79 ? 0.138 3.845 0.890 1.00 91.94 79 ILE A CA 1
ATOM 635 C C . ILE A 1 79 ? -1.018 4.169 1.836 1.00 91.94 79 ILE A C 1
ATOM 637 O O . ILE A 1 79 ? -1.524 5.283 1.826 1.00 91.94 79 ILE A O 1
ATOM 641 N N . LEU A 1 80 ? -1.423 3.228 2.683 1.00 90.56 80 LEU A N 1
ATOM 642 C CA . LEU A 1 80 ? -2.493 3.422 3.657 1.00 90.56 80 LEU A CA 1
ATOM 643 C C . LEU A 1 80 ? -2.129 4.424 4.762 1.00 90.56 80 LEU A C 1
ATOM 645 O O . LEU A 1 80 ? -3.023 5.086 5.286 1.00 90.56 80 LEU A O 1
ATOM 649 N N . GLU A 1 81 ? -0.854 4.533 5.137 1.00 90.12 81 GLU A N 1
ATOM 650 C CA . GLU A 1 81 ? -0.384 5.457 6.180 1.00 90.12 81 GLU A CA 1
ATOM 651 C C . GLU A 1 81 ? -0.064 6.855 5.658 1.00 90.12 81 GLU A C 1
ATOM 653 O O . GLU A 1 81 ? -0.285 7.837 6.364 1.00 90.12 81 GLU A O 1
ATOM 658 N N . LYS A 1 82 ? 0.476 6.953 4.441 1.00 90.81 82 LYS A N 1
ATOM 659 C CA . LYS A 1 82 ? 0.918 8.224 3.846 1.00 90.81 82 LYS A CA 1
ATOM 660 C C . LYS A 1 82 ? -0.030 8.765 2.782 1.00 90.81 82 LYS A C 1
ATOM 662 O O . LYS A 1 82 ? 0.097 9.921 2.387 1.00 90.81 82 LYS A O 1
ATOM 667 N N . GLY A 1 83 ? -0.905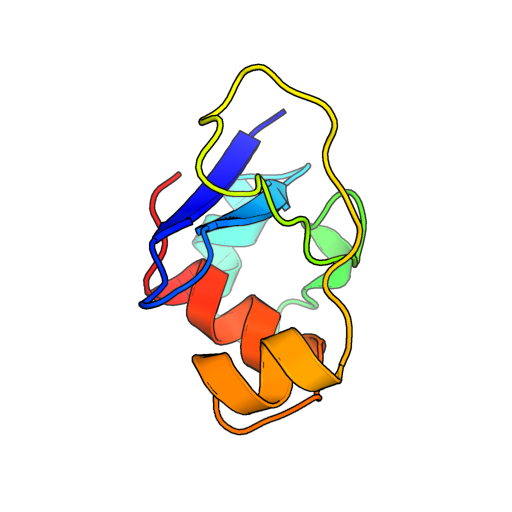 7.920 2.254 1.00 88.00 83 GLY A N 1
ATOM 668 C CA . GLY A 1 83 ? -1.887 8.287 1.248 1.00 88.00 83 GLY A CA 1
ATOM 669 C C . GLY A 1 83 ? -3.061 9.053 1.841 1.00 88.00 83 GLY A C 1
ATOM 670 O O . GLY A 1 83 ? -3.207 9.206 3.053 1.00 88.00 83 GLY A O 1
ATOM 671 N N . THR A 1 84 ? -3.908 9.545 0.948 1.00 87.75 84 THR A N 1
ATOM 672 C CA . THR A 1 84 ? -5.086 10.345 1.278 1.00 87.75 84 THR A CA 1
ATOM 673 C C . THR A 1 84 ? -6.330 9.611 0.792 1.00 87.75 84 THR A C 1
ATOM 675 O O . THR A 1 84 ? -6.363 9.165 -0.355 1.00 87.75 84 THR A O 1
ATOM 678 N N . VAL A 1 85 ? -7.318 9.455 1.677 1.00 85.50 85 VAL A N 1
ATOM 679 C CA . VAL A 1 85 ? -8.655 8.912 1.370 1.00 85.50 85 VAL A CA 1
ATOM 680 C C . VAL A 1 85 ? -9.505 9.939 0.6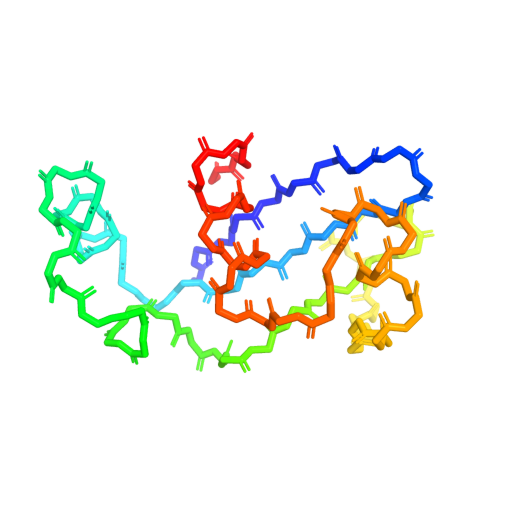24 1.00 85.50 85 VAL A C 1
ATOM 682 O O . VAL A 1 85 ? -9.464 11.117 1.041 1.00 85.50 85 VAL A O 1
#

Mean predicted aligned error: 4.49 Å

Sequence (85 aa):
QTKVHYKGKEEDFIIFLDDLEAYKKWQSDKSVPLAHFISAFKIFITHKQGNQGQFDDASKATLENEFGTSGEDDVIKVILEKGTV